Protein AF-A0A0T5P8T2-F1 (afdb_monomer)

Sequence (109 aa):
MRKWAATMALALVPAVAGAETLQSDSLQADLQRRPVSMTSKDGDTIQGQQVYVTLRRRDGQPIGADDLPEYVGFAEKAACQGRKVLVSLMVSVSAGAGKYEVLCAAGGN

Nearest PDB structures (foldseek):
  4gn2-assembly1_A  TM=6.688E-01  e=1.145E+00  Pseudomonas aeruginosa
  5ien-assembly2_B  TM=4.373E-01  e=1.027E+00  synthetic construct
  5ien-assembly1_A  TM=4.201E-01  e=1.210E+00  synthetic construct
  6hoo-assembly1_B  TM=5.143E-01  e=1.774E+00  Klebsiella pneumoniae

Secondary structure (DSSP, 8-state):
-------------------EEEE-SSEEEEEEEEEEEEE-TTS-EEEEEEEEEEEEETT-PPPPGGGHHHHHHHHHHHHHTTSPEEEEEEEEEETTEEEEEEEEESS--

Foldseek 3Di:
DDDDDDPPPPPPDPPPQDQDWDDDPWKIKGKRKDWDWDADPVGDIFTKIKIKIKMATPVRAADDPVCQVVCQVVRQCVHAVPFDWPDKDFDHGDPSITIIITIGGPDDD

Radius of gyration: 19.9 Å; Cα contacts (8 Å, |Δi|>4): 203; chains: 1; bounding box: 39×59×52 Å

Mean predicted aligned error: 9.34 Å

Solvent-accessible surface area (backbone atoms only — not comparable to full-atom values): 6503 Å² total; per-residue (Å²): 140,83,87,80,81,81,79,81,76,79,80,82,72,79,81,70,81,67,70,45,76,47,75,58,95,57,38,35,34,40,34,45,80,42,82,43,79,44,70,47,98,88,68,47,81,44,61,28,32,39,22,43,34,43,33,37,43,68,84,69,54,65,40,53,72,87,49,47,77,78,46,44,66,58,51,47,46,70,62,32,70,69,30,41,74,75,46,79,42,84,70,52,58,57,94,38,21,33,32,36,42,31,33,18,49,67,72,58,113

Structure (mmCIF, N/CA/C/O backbone):
data_AF-A0A0T5P8T2-F1
#
_entry.id   AF-A0A0T5P8T2-F1
#
loop_
_atom_site.group_PDB
_atom_site.id
_atom_site.type_symbol
_atom_site.label_atom_id
_atom_site.label_alt_id
_atom_site.label_comp_id
_atom_site.label_asym_id
_atom_site.label_entity_id
_atom_site.label_seq_id
_atom_site.pdbx_PDB_ins_code
_atom_site.Cartn_x
_atom_site.Cartn_y
_atom_site.Cartn_z
_atom_site.occupancy
_atom_site.B_iso_or_equiv
_atom_site.auth_seq_id
_atom_site.auth_comp_id
_atom_site.auth_asym_id
_atom_site.auth_atom_id
_atom_site.pdbx_PDB_model_num
ATOM 1 N N . MET A 1 1 ? -15.527 51.049 -36.446 1.00 40.06 1 MET A N 1
ATOM 2 C CA . MET A 1 1 ? -15.276 49.590 -36.406 1.00 40.06 1 MET A CA 1
ATOM 3 C C . MET A 1 1 ? -14.384 49.306 -35.206 1.00 40.06 1 MET A C 1
ATOM 5 O O . MET A 1 1 ? -13.251 49.761 -35.203 1.00 40.06 1 MET A O 1
ATOM 9 N N . ARG A 1 2 ? -14.895 48.674 -34.144 1.00 41.28 2 ARG A N 1
ATOM 10 C CA . ARG A 1 2 ? -14.155 48.487 -32.883 1.00 41.28 2 ARG A CA 1
ATOM 11 C C . ARG A 1 2 ? -14.209 47.001 -32.530 1.00 41.28 2 ARG A C 1
ATOM 13 O O . ARG A 1 2 ? -15.255 46.500 -32.132 1.00 41.28 2 ARG A O 1
ATOM 20 N N . LYS A 1 3 ? -13.118 46.287 -32.820 1.00 46.31 3 LYS A N 1
ATOM 21 C CA . LYS A 1 3 ? -12.983 44.844 -32.593 1.00 46.31 3 LYS A CA 1
ATOM 22 C C . LYS A 1 3 ? -12.700 44.622 -31.107 1.00 46.31 3 LYS A C 1
ATOM 24 O O . LYS A 1 3 ? -11.663 45.057 -30.619 1.00 46.31 3 LYS A O 1
ATOM 29 N N . TRP A 1 4 ? -13.625 43.981 -30.402 1.00 48.34 4 TRP A N 1
ATOM 30 C CA . TRP A 1 4 ? -13.393 43.493 -29.047 1.00 48.34 4 TRP A CA 1
ATOM 31 C C . TRP A 1 4 ? -12.713 42.131 -29.161 1.00 48.34 4 TRP A C 1
ATOM 33 O O . TRP A 1 4 ? -13.326 41.161 -29.599 1.00 48.34 4 TRP A O 1
ATOM 43 N N . ALA A 1 5 ? -11.422 42.084 -28.839 1.00 51.62 5 ALA A N 1
ATOM 44 C CA . ALA A 1 5 ? -10.701 40.835 -28.664 1.00 51.62 5 ALA A CA 1
ATOM 45 C C . ALA A 1 5 ? -11.149 40.220 -27.331 1.00 51.62 5 ALA A C 1
ATOM 47 O O . ALA A 1 5 ? -10.850 40.748 -26.262 1.00 51.62 5 ALA A O 1
ATOM 48 N N . ALA A 1 6 ? -11.916 39.135 -27.407 1.00 51.06 6 ALA A N 1
ATOM 49 C CA . ALA A 1 6 ? -12.248 38.311 -26.257 1.00 51.06 6 ALA A CA 1
ATOM 50 C C . ALA A 1 6 ? -11.023 37.454 -25.909 1.00 51.06 6 ALA A C 1
ATOM 52 O O . ALA A 1 6 ? -10.739 36.455 -26.566 1.00 51.06 6 ALA A O 1
ATOM 53 N N . THR A 1 7 ? -10.271 37.866 -24.892 1.00 57.84 7 THR A N 1
ATOM 54 C CA . THR A 1 7 ? -9.200 37.056 -24.310 1.00 57.84 7 THR A CA 1
ATOM 55 C C . THR A 1 7 ? -9.840 35.917 -23.516 1.00 57.84 7 THR A C 1
ATOM 57 O O . THR A 1 7 ? -10.305 36.121 -22.396 1.00 57.84 7 THR A O 1
ATOM 60 N N . MET A 1 8 ? -9.897 34.715 -24.096 1.00 54.56 8 MET A N 1
ATOM 61 C CA . MET A 1 8 ? -10.204 33.494 -23.348 1.00 54.56 8 MET A CA 1
ATOM 62 C C . MET A 1 8 ? -9.059 33.228 -22.367 1.00 54.56 8 MET A C 1
ATOM 64 O O . MET A 1 8 ? -7.995 32.743 -22.747 1.00 54.56 8 MET A O 1
ATOM 68 N N . ALA A 1 9 ? -9.274 33.567 -21.099 1.00 51.50 9 ALA A N 1
ATOM 69 C CA . ALA A 1 9 ? -8.430 33.106 -20.011 1.00 51.50 9 ALA A CA 1
ATOM 70 C C . ALA A 1 9 ? -8.671 31.599 -19.828 1.00 51.50 9 ALA A C 1
ATOM 72 O O . ALA A 1 9 ? -9.696 31.190 -19.282 1.00 51.50 9 ALA A O 1
ATOM 73 N N . LEU A 1 10 ? -7.741 30.767 -20.307 1.00 50.75 10 LEU A N 1
ATOM 74 C CA . LEU A 1 10 ? -7.665 29.376 -19.874 1.00 50.75 10 LEU A CA 1
ATOM 75 C C . LEU A 1 10 ? -7.328 29.377 -18.380 1.00 50.75 10 LEU A C 1
ATOM 77 O O . LEU A 1 10 ? -6.189 29.628 -17.987 1.00 50.75 10 LEU A O 1
ATOM 81 N N . ALA A 1 11 ? -8.327 29.101 -17.547 1.00 50.97 11 ALA A N 1
ATOM 82 C CA . ALA A 1 11 ? -8.103 28.734 -16.162 1.00 50.97 11 ALA A CA 1
ATOM 83 C C . ALA A 1 11 ? -7.344 27.398 -16.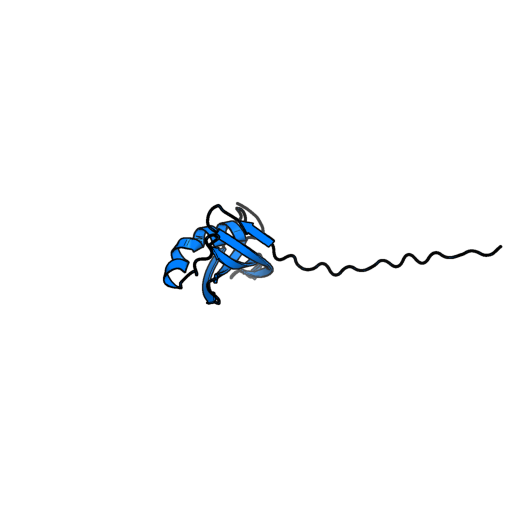146 1.00 50.97 11 ALA A C 1
ATOM 85 O O . ALA A 1 11 ? -7.920 26.334 -16.363 1.00 50.97 11 ALA A O 1
ATOM 86 N N . LEU A 1 12 ? -6.030 27.464 -15.935 1.00 50.34 12 LEU A N 1
ATOM 87 C CA . LEU A 1 12 ? -5.197 26.318 -15.587 1.00 50.34 12 LEU A CA 1
ATOM 88 C C . LEU A 1 12 ? -5.642 25.825 -14.207 1.00 50.34 12 LEU A C 1
ATOM 90 O O . LEU A 1 12 ? -5.172 26.314 -13.182 1.00 50.34 12 LEU A O 1
ATOM 94 N N . VAL A 1 13 ? -6.591 24.890 -14.178 1.00 53.47 13 VAL A N 1
ATOM 95 C CA . VAL A 1 13 ? -6.932 24.158 -12.957 1.00 53.47 13 VAL A CA 1
ATOM 96 C C . VAL A 1 13 ? -5.761 23.212 -12.674 1.00 53.47 13 VAL A C 1
ATOM 98 O O . VAL A 1 13 ? -5.468 22.364 -13.522 1.00 53.47 13 VAL A O 1
ATOM 101 N N . PRO A 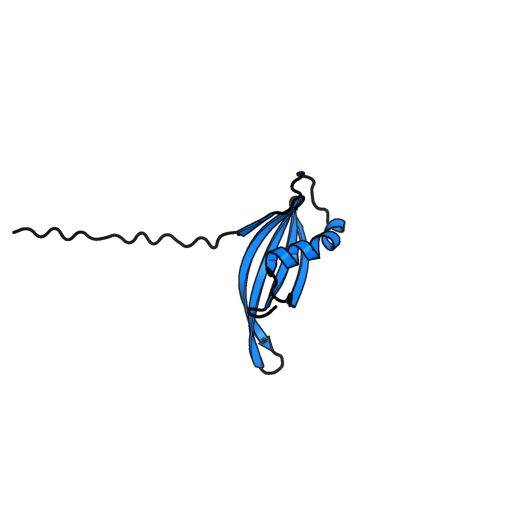1 14 ? -5.055 23.335 -11.537 1.00 43.50 14 PRO A N 1
ATOM 102 C CA . PRO A 1 14 ? -4.034 22.366 -11.181 1.00 43.50 14 PRO A CA 1
ATOM 103 C C . PRO A 1 14 ? -4.711 21.005 -11.012 1.00 43.50 14 PRO A C 1
ATOM 105 O O . PRO A 1 14 ? -5.637 20.856 -10.214 1.00 43.50 14 PRO A O 1
ATOM 108 N N . ALA A 1 15 ? -4.263 20.022 -11.793 1.00 47.38 15 ALA A N 1
ATOM 109 C CA . ALA A 1 15 ? -4.653 18.634 -11.630 1.00 47.38 15 ALA A CA 1
ATOM 110 C C . ALA A 1 15 ? -4.184 18.180 -10.245 1.00 47.38 15 ALA A C 1
ATOM 112 O O . ALA A 1 15 ? -3.016 17.852 -10.038 1.00 47.38 15 ALA A O 1
ATOM 113 N N . VAL A 1 16 ? -5.088 18.227 -9.271 1.00 48.94 16 VAL A N 1
ATOM 114 C CA . VAL A 1 16 ? -4.879 17.589 -7.978 1.00 48.94 16 VAL A CA 1
ATOM 115 C C . VAL A 1 16 ? -4.673 16.113 -8.301 1.00 48.94 16 VAL A C 1
ATOM 117 O O . VAL A 1 16 ? -5.575 15.482 -8.849 1.00 48.94 16 VAL A O 1
ATOM 120 N N . ALA A 1 17 ? -3.475 15.582 -8.051 1.00 53.62 17 ALA A N 1
ATOM 121 C CA . ALA A 1 17 ? -3.241 14.146 -8.095 1.00 53.62 17 ALA A CA 1
ATOM 122 C C . ALA A 1 17 ? -4.249 13.513 -7.127 1.00 53.62 17 ALA A C 1
ATOM 124 O O . ALA A 1 17 ? -4.121 13.661 -5.911 1.00 53.62 17 ALA A O 1
ATOM 125 N N . GLY A 1 18 ? -5.324 12.949 -7.677 1.00 53.91 18 GLY A N 1
ATOM 126 C CA . GLY A 1 18 ? -6.471 12.512 -6.900 1.00 53.91 18 GLY A CA 1
ATOM 127 C C . GLY A 1 18 ? -6.039 11.397 -5.966 1.00 53.91 18 GLY A C 1
ATOM 128 O O . GLY A 1 18 ? -5.554 10.366 -6.425 1.00 53.91 18 GLY A O 1
ATOM 129 N N . ALA A 1 19 ? -6.197 11.608 -4.662 1.00 66.31 19 ALA A N 1
ATOM 130 C CA . ALA A 1 19 ? -6.238 10.492 -3.737 1.00 66.31 19 ALA A CA 1
ATOM 131 C C . ALA A 1 19 ? -7.419 9.613 -4.170 1.00 66.31 19 ALA A C 1
ATOM 133 O O . ALA A 1 19 ? -8.567 10.057 -4.148 1.00 66.31 19 ALA A O 1
ATOM 134 N N . GLU A 1 20 ? -7.133 8.411 -4.659 1.00 84.56 20 GLU A N 1
ATOM 135 C CA . GLU A 1 20 ? -8.171 7.470 -5.072 1.00 84.56 20 GLU A CA 1
ATOM 136 C C . GLU A 1 20 ? -8.637 6.709 -3.836 1.00 84.56 20 GLU A C 1
ATOM 138 O O . GLU A 1 20 ? -7.815 6.138 -3.122 1.00 84.56 20 GLU A O 1
ATOM 143 N N . THR A 1 21 ? -9.942 6.668 -3.584 1.00 87.06 21 THR A N 1
ATOM 144 C CA . THR A 1 21 ? -10.500 5.857 -2.500 1.00 87.06 21 THR A CA 1
ATOM 145 C C . THR A 1 21 ? -11.121 4.589 -3.076 1.00 87.06 21 THR A C 1
ATOM 147 O O . THR A 1 21 ? -11.965 4.651 -3.968 1.00 87.06 21 THR A O 1
ATOM 150 N N . LEU A 1 22 ? -10.727 3.433 -2.544 1.00 89.19 22 LEU A N 1
ATOM 151 C CA . LEU A 1 22 ? -11.292 2.124 -2.860 1.00 89.19 22 LEU A CA 1
ATOM 152 C C . LEU A 1 22 ? -11.932 1.524 -1.609 1.00 89.19 22 LEU A C 1
ATOM 154 O O . LEU A 1 22 ? -11.388 1.631 -0.513 1.00 89.19 22 LEU A O 1
ATOM 158 N N . GLN A 1 23 ? -13.090 0.889 -1.761 1.00 91.69 23 GLN A N 1
ATOM 159 C CA . GLN A 1 23 ? -13.856 0.347 -0.640 1.00 91.69 23 GLN A CA 1
ATOM 160 C C . GLN A 1 23 ? -14.213 -1.122 -0.873 1.00 91.69 23 GLN A C 1
ATOM 162 O O . GLN A 1 23 ? -14.466 -1.542 -2.002 1.00 91.69 23 GLN A O 1
ATOM 167 N N . SER A 1 24 ? -14.239 -1.889 0.214 1.00 90.56 24 SER A N 1
ATOM 168 C CA . SER A 1 24 ? -14.911 -3.183 0.326 1.00 90.56 24 SER A CA 1
ATOM 169 C C . SER A 1 24 ? -16.017 -3.099 1.381 1.00 90.56 24 SER A C 1
ATOM 171 O O . SER A 1 24 ? -16.307 -2.028 1.924 1.00 90.56 24 SER A O 1
ATOM 173 N N . ASP A 1 25 ? -16.626 -4.236 1.706 1.00 92.06 25 ASP A N 1
ATOM 174 C CA . ASP A 1 25 ? -17.655 -4.306 2.740 1.00 92.06 25 ASP A CA 1
ATOM 175 C C . ASP A 1 25 ? -17.131 -3.826 4.103 1.00 92.06 25 ASP A C 1
ATOM 177 O O . ASP A 1 25 ? -17.811 -3.055 4.780 1.00 92.06 25 ASP A O 1
ATOM 181 N N . SER A 1 26 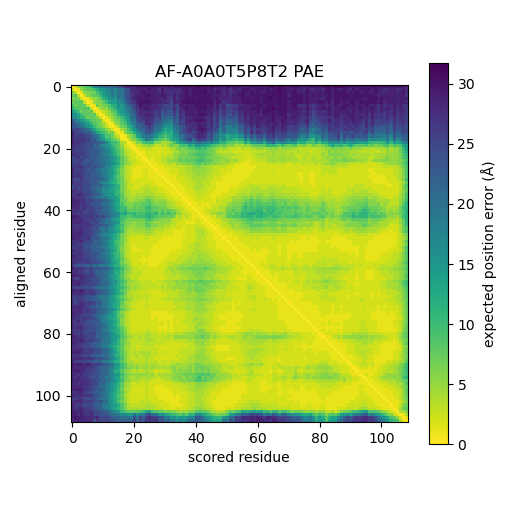? -15.896 -4.187 4.465 1.00 93.06 26 SER A N 1
ATOM 182 C CA . SER A 1 26 ? -15.305 -3.909 5.782 1.00 93.06 26 SER A CA 1
ATOM 183 C C . SER A 1 26 ? -14.154 -2.899 5.777 1.00 93.06 26 SER A C 1
ATOM 185 O O . SER A 1 26 ? -13.821 -2.367 6.837 1.00 93.06 26 SER A O 1
ATOM 187 N N . LEU A 1 27 ? -13.555 -2.591 4.623 1.00 96.12 27 LEU A N 1
ATOM 188 C CA . LEU A 1 27 ? -12.343 -1.772 4.533 1.00 96.12 27 LEU A CA 1
ATOM 189 C C . LEU A 1 27 ? -12.493 -0.601 3.558 1.00 96.12 27 LEU A C 1
ATOM 191 O O . LEU A 1 27 ? -13.220 -0.666 2.569 1.00 96.12 27 LEU A O 1
ATOM 195 N N . GLN A 1 28 ? -11.756 0.471 3.826 1.00 96.06 28 GLN A N 1
ATOM 196 C CA . GLN A 1 28 ? -11.535 1.590 2.919 1.00 96.06 28 GLN A CA 1
ATOM 197 C C . GLN A 1 28 ? -10.031 1.833 2.780 1.00 96.06 28 GLN A C 1
ATOM 199 O O . GLN A 1 28 ? -9.335 1.966 3.784 1.00 96.06 28 GLN A O 1
ATOM 204 N N . ALA A 1 29 ? -9.546 1.941 1.548 1.00 96.38 29 ALA A N 1
ATOM 205 C CA . ALA A 1 29 ? -8.177 2.302 1.215 1.00 96.38 29 ALA A CA 1
ATOM 206 C C . ALA A 1 29 ? -8.145 3.648 0.489 1.00 96.38 29 ALA A C 1
ATOM 208 O O . ALA A 1 29 ? -8.761 3.788 -0.562 1.00 96.38 29 ALA A O 1
ATOM 209 N N . ASP A 1 30 ? -7.383 4.604 1.012 1.00 96.00 30 ASP A N 1
ATOM 210 C CA . ASP A 1 30 ? -6.999 5.810 0.280 1.00 96.00 30 ASP A CA 1
ATOM 211 C C . ASP A 1 30 ? -5.619 5.583 -0.352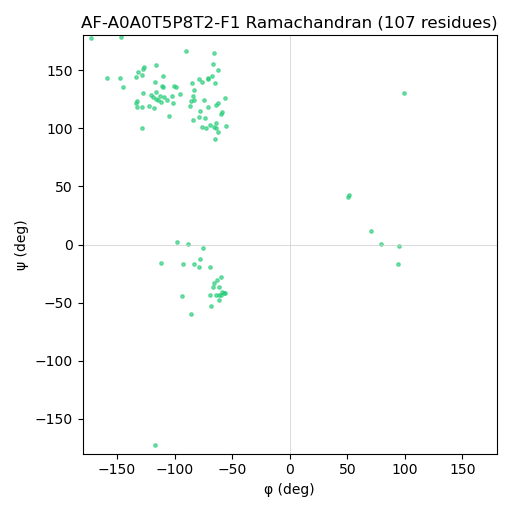 1.00 96.00 30 ASP A C 1
ATOM 213 O O . ASP A 1 30 ? -4.681 5.148 0.325 1.00 96.00 30 ASP A O 1
ATOM 217 N N . LEU A 1 31 ? -5.496 5.863 -1.647 1.00 95.56 31 LEU A N 1
ATOM 218 C CA . LEU A 1 31 ? -4.343 5.524 -2.473 1.00 95.56 31 LEU A CA 1
ATOM 219 C C . LEU A 1 31 ? -3.655 6.789 -2.979 1.00 95.56 31 LEU A C 1
ATOM 221 O O . LEU A 1 31 ? -4.290 7.672 -3.556 1.00 95.56 31 LEU A O 1
ATOM 225 N N . GLN A 1 32 ? -2.335 6.843 -2.830 1.00 94.88 32 GLN A N 1
ATOM 226 C CA . GLN A 1 32 ? -1.492 7.853 -3.465 1.00 94.88 32 GLN A CA 1
ATOM 227 C C . GLN A 1 32 ? -0.514 7.165 -4.406 1.00 94.88 32 GLN A C 1
ATOM 229 O O . GLN A 1 32 ? 0.318 6.365 -3.979 1.00 94.88 32 GLN A O 1
ATOM 234 N N . ARG A 1 33 ? -0.623 7.467 -5.699 1.00 93.06 33 ARG A N 1
ATOM 235 C CA . ARG A 1 33 ? 0.154 6.813 -6.753 1.00 93.06 33 ARG A CA 1
ATOM 236 C C . ARG A 1 33 ? 1.327 7.681 -7.178 1.00 93.06 33 ARG A C 1
ATOM 238 O O . ARG A 1 33 ? 1.170 8.875 -7.418 1.00 93.06 33 ARG A O 1
ATOM 245 N N . ARG A 1 34 ? 2.486 7.056 -7.353 1.00 92.56 34 ARG A N 1
ATOM 246 C CA . ARG A 1 34 ? 3.699 7.685 -7.866 1.00 92.56 34 ARG A CA 1
ATOM 247 C C . ARG A 1 34 ? 4.327 6.796 -8.944 1.00 92.56 34 ARG A C 1
ATOM 249 O O . ARG A 1 34 ? 4.636 5.637 -8.661 1.00 92.56 34 ARG A O 1
ATOM 256 N N . PRO A 1 35 ? 4.520 7.292 -10.179 1.00 92.19 35 PRO A N 1
ATOM 257 C CA . PRO A 1 35 ? 5.287 6.554 -11.174 1.00 92.19 35 PRO A CA 1
ATOM 258 C C . PRO A 1 35 ? 6.741 6.444 -10.710 1.00 92.19 35 PRO A C 1
ATOM 260 O O . PRO A 1 35 ? 7.302 7.401 -10.171 1.00 92.19 35 PRO A O 1
ATOM 263 N N . VAL A 1 36 ? 7.346 5.278 -10.913 1.00 92.69 36 VAL A N 1
ATOM 264 C CA . VAL A 1 36 ? 8.749 5.035 -10.575 1.00 92.69 36 VAL A CA 1
ATOM 265 C C . VAL A 1 36 ? 9.455 4.345 -11.730 1.00 92.69 36 VAL A C 1
ATOM 267 O O . VAL A 1 36 ? 8.881 3.501 -12.415 1.00 92.69 36 VAL A O 1
ATOM 270 N N . SER A 1 37 ? 10.719 4.705 -11.922 1.00 91.50 37 SER A N 1
ATOM 271 C CA . SER A 1 37 ? 11.617 4.061 -12.870 1.00 91.50 37 SER A CA 1
ATOM 272 C C . SER A 1 37 ? 12.698 3.350 -12.072 1.00 91.50 37 SER A C 1
ATOM 274 O O . SER A 1 37 ? 13.316 3.949 -11.193 1.00 91.50 37 SER A O 1
ATOM 276 N N . MET A 1 38 ? 12.900 2.072 -12.353 1.00 88.75 38 MET A N 1
ATOM 277 C CA . MET A 1 38 ? 13.886 1.217 -11.698 1.00 88.75 38 MET A CA 1
ATOM 278 C C . MET A 1 38 ? 14.912 0.765 -12.729 1.00 88.75 38 MET A C 1
ATOM 280 O O . MET A 1 38 ? 14.600 0.685 -13.915 1.00 88.75 38 MET A O 1
ATOM 284 N N . THR A 1 39 ? 16.117 0.438 -12.282 1.00 88.94 39 THR A N 1
ATOM 285 C CA . THR A 1 39 ? 17.149 -0.148 -13.142 1.00 88.94 39 THR A CA 1
ATOM 286 C C . THR A 1 39 ? 17.338 -1.604 -12.744 1.00 88.94 39 THR A C 1
ATOM 288 O O . THR A 1 39 ? 17.527 -1.903 -11.563 1.00 88.94 39 THR A O 1
ATOM 291 N N . SER A 1 40 ? 17.239 -2.516 -13.711 1.00 84.94 40 SER A N 1
ATOM 292 C CA . SER A 1 40 ? 17.554 -3.927 -13.504 1.00 84.94 40 SER A CA 1
ATOM 293 C C . SER A 1 40 ? 19.047 -4.090 -13.213 1.00 84.94 40 SER A C 1
ATOM 295 O O . SER A 1 40 ? 19.859 -3.202 -13.481 1.00 84.94 40 SER A O 1
ATOM 297 N N . LYS A 1 41 ? 19.437 -5.256 -12.698 1.00 89.31 41 LYS A N 1
ATOM 298 C CA . LYS A 1 41 ? 20.857 -5.581 -12.516 1.00 89.31 41 LYS A CA 1
ATOM 299 C C . LYS A 1 41 ? 21.636 -5.553 -13.842 1.00 89.31 41 LYS A C 1
ATOM 301 O O . LYS A 1 41 ? 22.826 -5.257 -13.832 1.00 89.31 41 LYS A O 1
ATOM 306 N N . ASP A 1 42 ? 20.951 -5.817 -14.952 1.00 92.06 42 ASP A N 1
ATOM 307 C CA . ASP A 1 42 ? 21.521 -5.876 -16.299 1.00 92.06 42 ASP A CA 1
ATOM 308 C C . ASP A 1 42 ? 21.522 -4.504 -17.005 1.00 92.06 42 ASP A C 1
ATOM 310 O O . ASP A 1 42 ? 22.001 -4.383 -18.129 1.00 92.06 42 ASP A O 1
ATOM 314 N N . GLY A 1 43 ? 21.040 -3.448 -16.334 1.00 91.31 43 GLY A N 1
ATOM 315 C CA . GLY A 1 43 ? 21.040 -2.069 -16.836 1.00 91.31 43 GLY A CA 1
ATOM 316 C C . GLY A 1 43 ? 19.746 -1.634 -17.529 1.00 91.31 43 GLY A C 1
ATOM 317 O O . GLY A 1 43 ? 19.628 -0.471 -17.920 1.00 91.31 43 GLY A O 1
ATOM 318 N N . ASP A 1 44 ? 18.754 -2.517 -17.639 1.00 89.50 44 ASP A N 1
ATOM 319 C CA . ASP A 1 44 ? 17.473 -2.192 -18.265 1.00 89.50 44 ASP A CA 1
ATOM 320 C C . ASP A 1 44 ? 16.650 -1.241 -17.404 1.00 89.50 44 ASP A C 1
ATOM 322 O O . ASP A 1 44 ? 16.596 -1.356 -16.178 1.00 89.50 44 ASP A O 1
ATOM 326 N N . THR A 1 45 ? 15.931 -0.329 -18.052 1.00 89.19 45 THR A N 1
ATOM 327 C CA . THR A 1 45 ? 14.973 0.535 -17.362 1.00 89.19 45 THR A CA 1
ATOM 328 C C . THR A 1 45 ? 13.615 -0.158 -17.255 1.00 89.19 45 THR A C 1
ATOM 330 O O . THR A 1 45 ? 12.970 -0.441 -18.262 1.00 89.19 45 TH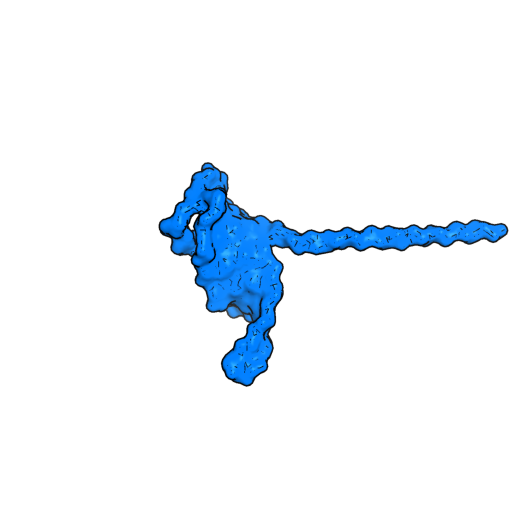R A O 1
ATOM 333 N N . ILE A 1 46 ? 13.150 -0.379 -16.028 1.00 87.50 46 ILE A N 1
ATOM 334 C CA . ILE A 1 46 ? 11.860 -0.992 -15.706 1.00 87.50 46 ILE A CA 1
ATOM 335 C C . ILE A 1 46 ? 10.917 0.090 -15.186 1.00 87.50 46 ILE A C 1
ATOM 337 O O . ILE A 1 46 ? 11.205 0.762 -14.196 1.00 87.50 46 ILE A O 1
ATOM 341 N N . GLN A 1 47 ? 9.759 0.228 -15.823 1.00 91.44 47 GLN A N 1
ATOM 342 C CA . GLN A 1 47 ? 8.707 1.119 -15.344 1.00 91.44 47 GLN A CA 1
ATOM 343 C C . GLN A 1 47 ? 7.835 0.416 -14.299 1.00 91.44 47 GLN A C 1
ATOM 345 O O . GLN A 1 47 ? 7.460 -0.751 -14.448 1.00 91.44 47 GLN A O 1
ATOM 350 N N . GLY A 1 48 ? 7.475 1.147 -13.249 1.00 93.38 48 GLY A N 1
ATOM 351 C CA . GLY A 1 48 ? 6.582 0.686 -12.195 1.00 93.38 48 GLY A CA 1
ATOM 352 C C . GLY A 1 48 ? 5.725 1.810 -11.626 1.00 93.38 48 GLY A C 1
ATOM 353 O O . GLY A 1 48 ? 5.821 2.977 -12.011 1.00 93.38 48 GLY A O 1
ATOM 354 N N . GLN A 1 49 ? 4.869 1.448 -10.679 1.00 94.69 49 GLN A N 1
ATOM 355 C CA . GLN A 1 49 ? 4.074 2.396 -9.914 1.00 94.69 49 GLN A CA 1
ATOM 356 C C . GLN A 1 49 ? 4.162 2.048 -8.434 1.00 94.69 49 GLN A C 1
ATOM 358 O O . GLN A 1 49 ? 3.734 0.974 -8.023 1.00 94.69 49 GLN A O 1
ATOM 363 N N . GLN A 1 50 ? 4.691 2.974 -7.647 1.00 95.50 50 GLN A N 1
ATOM 364 C CA . GLN A 1 50 ? 4.656 2.927 -6.193 1.00 95.50 50 GLN A CA 1
ATOM 365 C C . GLN A 1 50 ? 3.310 3.489 -5.730 1.00 95.50 50 GLN A C 1
ATOM 367 O O . GLN A 1 50 ? 2.861 4.530 -6.219 1.00 95.50 50 GLN A O 1
ATOM 372 N N . VAL A 1 51 ? 2.643 2.796 -4.817 1.00 96.06 51 VAL A N 1
ATOM 373 C CA . VAL A 1 51 ? 1.341 3.183 -4.281 1.00 96.06 51 VAL A CA 1
ATOM 374 C C . VAL A 1 51 ? 1.410 3.169 -2.764 1.00 96.06 51 VAL A C 1
ATOM 376 O O . VAL A 1 51 ? 1.630 2.125 -2.153 1.00 96.06 51 VAL A O 1
ATOM 379 N N . TYR A 1 52 ? 1.189 4.329 -2.158 1.00 96.69 52 TYR A N 1
ATOM 380 C CA . TYR A 1 52 ? 0.997 4.441 -0.719 1.00 96.69 52 TYR A CA 1
ATOM 381 C C . TYR A 1 52 ? -0.471 4.194 -0.402 1.00 96.69 52 TYR A C 1
ATOM 383 O O . TYR A 1 52 ? -1.349 4.875 -0.936 1.00 96.69 52 TYR A O 1
ATOM 391 N N . VAL A 1 53 ? -0.733 3.222 0.465 1.00 97.19 53 VAL A N 1
ATOM 392 C CA . VAL A 1 53 ? -2.077 2.793 0.847 1.00 97.19 53 VAL A CA 1
ATOM 393 C C . VAL A 1 53 ? -2.318 3.166 2.301 1.00 97.19 53 VAL A C 1
ATOM 395 O O . VAL A 1 53 ? -1.585 2.743 3.195 1.00 97.19 53 VAL A O 1
ATOM 398 N N . THR A 1 54 ? -3.365 3.947 2.547 1.00 97.44 54 THR A N 1
ATOM 399 C CA . THR A 1 54 ? -3.896 4.195 3.888 1.00 97.44 54 THR A CA 1
ATOM 400 C C . THR A 1 54 ? -5.180 3.413 4.065 1.00 97.44 54 THR A C 1
ATOM 402 O O . THR A 1 54 ? -6.194 3.751 3.464 1.00 97.44 54 THR A O 1
ATOM 405 N N . LEU A 1 55 ? -5.138 2.392 4.908 1.00 97.06 55 LEU A N 1
ATOM 406 C CA . LEU A 1 55 ? -6.254 1.505 5.170 1.00 97.06 55 LEU A CA 1
ATOM 407 C C . LEU A 1 55 ? -6.986 1.902 6.453 1.00 97.06 55 LEU A C 1
ATOM 409 O O . LEU A 1 55 ? -6.357 2.143 7.482 1.00 97.06 55 LEU A O 1
ATOM 413 N N . ARG A 1 56 ? -8.316 1.923 6.408 1.00 97.00 56 ARG A N 1
ATOM 414 C CA . ARG A 1 56 ? -9.197 2.085 7.569 1.00 97.00 56 ARG A CA 1
ATOM 415 C C . ARG A 1 56 ? -10.289 1.027 7.541 1.00 97.00 56 ARG A C 1
ATOM 417 O O . ARG A 1 56 ? -10.750 0.642 6.466 1.00 97.00 56 ARG A O 1
ATOM 424 N N . ARG A 1 57 ? -10.744 0.599 8.717 1.00 96.62 57 ARG A N 1
ATOM 425 C CA . ARG A 1 57 ? -11.956 -0.214 8.829 1.00 96.62 57 ARG A CA 1
ATOM 426 C C . ARG A 1 57 ? -13.186 0.678 8.709 1.00 96.62 57 ARG A C 1
ATOM 428 O O . ARG A 1 57 ? -13.200 1.809 9.196 1.00 96.62 57 ARG A O 1
ATOM 435 N N . ARG A 1 58 ? -14.226 0.175 8.050 1.00 96.00 58 ARG A N 1
ATOM 436 C CA . ARG A 1 58 ? -15.484 0.911 7.837 1.00 96.00 58 ARG A CA 1
ATOM 437 C C . ARG A 1 58 ? -16.399 0.907 9.056 1.00 96.00 58 ARG A C 1
ATOM 439 O O . ARG A 1 58 ? -17.255 1.776 9.164 1.00 96.00 58 ARG A O 1
ATOM 446 N N . ASP A 1 59 ? -16.191 -0.029 9.976 1.00 95.44 59 ASP A N 1
ATOM 447 C CA . ASP A 1 59 ? -16.860 -0.063 11.280 1.00 95.44 59 ASP A CA 1
ATOM 448 C C . ASP A 1 59 ? -16.303 0.977 12.273 1.00 95.44 59 ASP A C 1
ATOM 450 O O . ASP A 1 59 ? -16.814 1.105 13.383 1.00 95.44 59 ASP A O 1
ATOM 454 N N . GLY A 1 60 ? -15.266 1.728 11.880 1.00 94.25 60 GLY A N 1
ATOM 455 C CA . GLY A 1 60 ? -14.636 2.761 12.698 1.00 94.25 60 GLY A CA 1
ATOM 456 C C . GLY A 1 60 ? -13.670 2.231 13.758 1.00 94.25 60 GLY A C 1
ATOM 457 O O . GLY A 1 60 ? -13.085 3.038 14.480 1.00 94.25 60 GLY A O 1
ATOM 458 N N . GLN A 1 61 ? -13.468 0.913 13.854 1.00 96.25 61 GLN A N 1
ATOM 459 C CA . GLN A 1 61 ? -12.481 0.351 14.771 1.00 96.25 61 GLN A CA 1
ATOM 460 C C . GLN A 1 61 ? -11.056 0.652 14.283 1.00 96.25 61 GLN A C 1
ATOM 462 O O . GLN A 1 61 ? -10.795 0.631 13.074 1.00 96.25 61 GLN A O 1
ATOM 467 N N . PRO A 1 62 ? -10.115 0.935 15.200 1.00 96.31 62 PRO A N 1
ATOM 468 C CA . PRO A 1 62 ? -8.732 1.165 14.821 1.00 96.31 62 PRO A CA 1
ATOM 469 C C . PRO A 1 62 ? -8.097 -0.127 14.295 1.00 96.31 62 PRO A C 1
ATOM 471 O O . PRO A 1 62 ? -8.374 -1.217 14.789 1.00 96.31 62 PRO A O 1
ATOM 474 N N . ILE A 1 63 ? -7.216 0.018 13.309 1.00 95.50 63 ILE A N 1
ATOM 475 C CA . ILE A 1 63 ? -6.280 -1.029 12.891 1.00 95.50 63 ILE A CA 1
ATOM 476 C C . ILE A 1 63 ? -5.069 -0.967 13.822 1.00 95.50 63 ILE A C 1
ATOM 478 O O . ILE A 1 63 ? -4.454 0.093 13.952 1.00 95.50 63 ILE A O 1
ATOM 482 N N . GLY A 1 64 ? -4.746 -2.079 14.474 1.00 95.25 64 GLY A N 1
ATOM 483 C CA . GLY A 1 64 ? -3.535 -2.291 15.260 1.00 95.25 64 GLY A CA 1
ATOM 484 C C . GLY A 1 64 ? -2.386 -2.852 14.420 1.00 95.25 64 GLY A C 1
ATOM 485 O O . GLY A 1 64 ? -2.568 -3.282 13.282 1.00 95.25 64 GLY A O 1
ATOM 486 N N . ALA A 1 65 ? -1.168 -2.819 14.969 1.00 93.06 65 ALA A N 1
ATOM 487 C CA . ALA A 1 65 ? 0.021 -3.311 14.264 1.00 93.06 65 ALA A CA 1
ATOM 488 C C . ALA A 1 65 ? -0.083 -4.809 13.935 1.00 93.06 65 ALA A C 1
ATOM 490 O O . ALA A 1 65 ? 0.311 -5.226 12.848 1.00 93.06 65 ALA A O 1
ATOM 491 N N . ASP A 1 66 ? -0.681 -5.579 14.844 1.00 94.44 66 ASP A N 1
ATOM 492 C CA . ASP A 1 66 ? -0.878 -7.022 14.696 1.00 94.44 66 ASP A CA 1
ATOM 493 C C . ASP A 1 66 ? -1.907 -7.375 13.609 1.00 94.44 66 ASP A C 1
ATOM 495 O O . ASP A 1 66 ? -1.874 -8.481 13.077 1.00 94.44 66 ASP A O 1
ATOM 499 N N . ASP A 1 67 ? -2.764 -6.426 13.216 1.00 93.25 67 ASP A N 1
ATOM 500 C CA . ASP A 1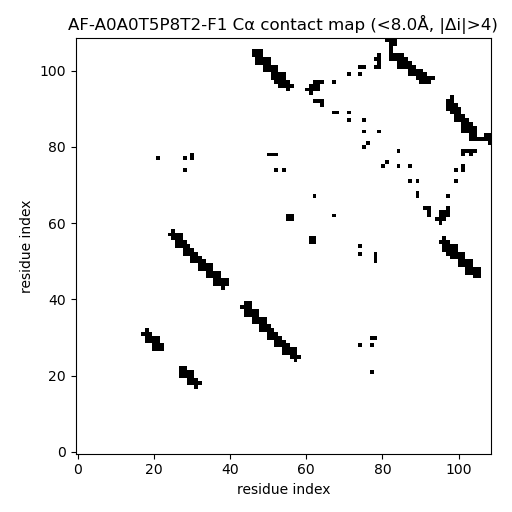 67 ? -3.745 -6.620 12.144 1.00 93.25 67 ASP A CA 1
ATOM 501 C C . ASP A 1 67 ? -3.132 -6.403 10.746 1.00 93.25 67 ASP A C 1
ATOM 503 O O . ASP A 1 67 ? -3.715 -6.786 9.730 1.00 93.25 67 ASP A O 1
ATOM 507 N N . LEU A 1 68 ? -1.961 -5.755 10.648 1.00 93.12 68 LEU A N 1
ATOM 508 C CA . LEU A 1 68 ? -1.372 -5.385 9.356 1.00 93.12 68 LEU A CA 1
ATOM 509 C C . LEU A 1 68 ? -1.159 -6.576 8.401 1.00 93.12 68 LEU A C 1
ATOM 511 O O . LEU A 1 68 ? -1.456 -6.416 7.209 1.00 93.12 68 LEU A O 1
ATOM 515 N N . PRO A 1 69 ? -0.685 -7.752 8.861 1.00 95.69 69 PRO A N 1
ATOM 516 C CA . PRO A 1 69 ? -0.529 -8.913 7.992 1.00 95.69 69 PRO A CA 1
ATOM 517 C C . PRO A 1 69 ? -1.855 -9.416 7.410 1.00 95.69 69 PRO A C 1
ATOM 519 O O . PRO A 1 69 ? -1.864 -9.918 6.289 1.00 95.69 69 PRO A O 1
ATOM 522 N N . GLU A 1 70 ? -2.976 -9.257 8.123 1.00 94.31 70 GLU A N 1
ATOM 523 C CA . GLU A 1 70 ? -4.294 -9.721 7.667 1.00 94.31 70 GLU A CA 1
ATOM 524 C C . GLU A 1 70 ? -4.771 -8.947 6.431 1.00 94.31 70 GLU A C 1
ATOM 526 O O . GLU A 1 70 ? -5.362 -9.517 5.512 1.00 9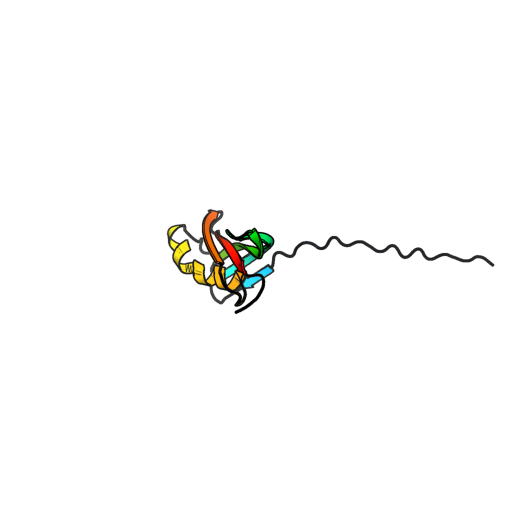4.31 70 GLU A O 1
ATOM 531 N N . TYR A 1 71 ? -4.476 -7.647 6.364 1.00 94.50 71 TYR A N 1
ATOM 532 C CA . TYR A 1 71 ? -5.007 -6.786 5.307 1.00 94.50 71 TYR A CA 1
ATOM 533 C C . TYR A 1 71 ? -4.057 -6.538 4.131 1.00 94.50 71 TYR A C 1
ATOM 535 O O . TYR A 1 71 ? -4.421 -5.817 3.195 1.00 94.50 71 TYR A O 1
ATOM 543 N N . VAL A 1 72 ? -2.866 -7.148 4.127 1.00 95.19 72 VAL A N 1
ATOM 544 C CA . VAL A 1 72 ? -1.867 -6.943 3.063 1.00 95.19 72 VAL A CA 1
ATOM 545 C C . VAL A 1 72 ? -2.425 -7.276 1.674 1.00 95.19 72 VAL A C 1
ATOM 547 O O . VAL A 1 72 ? -2.265 -6.490 0.743 1.00 95.19 72 VAL A O 1
ATOM 550 N N . GLY A 1 73 ? -3.190 -8.366 1.544 1.00 94.50 73 GLY A N 1
ATOM 551 C CA . GLY A 1 73 ? -3.775 -8.769 0.261 1.00 94.50 73 GLY A CA 1
ATOM 552 C C . GLY A 1 73 ? -4.821 -7.779 -0.264 1.00 94.50 73 GLY A C 1
ATOM 553 O O . GLY A 1 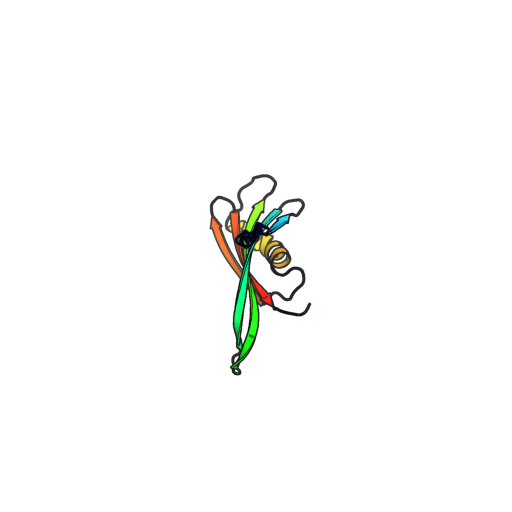73 ? -4.928 -7.555 -1.472 1.00 94.50 73 GLY A O 1
ATOM 554 N N . PHE A 1 74 ? -5.571 -7.125 0.630 1.00 94.81 74 PHE A N 1
ATOM 555 C CA . PHE A 1 74 ? -6.483 -6.055 0.227 1.00 94.81 74 PHE A CA 1
ATOM 556 C C . PHE A 1 74 ? -5.712 -4.813 -0.234 1.00 94.81 74 PHE A C 1
ATOM 558 O O . PHE A 1 74 ? -6.047 -4.247 -1.275 1.00 94.81 74 PHE A O 1
ATOM 565 N N . ALA A 1 75 ? -4.661 -4.419 0.494 1.00 96.19 75 ALA A N 1
ATOM 566 C CA . ALA A 1 75 ? -3.809 -3.293 0.118 1.00 96.19 75 ALA A CA 1
ATOM 567 C C . ALA A 1 75 ? -3.153 -3.507 -1.258 1.00 96.19 75 ALA A C 1
ATOM 569 O O . ALA A 1 75 ? -3.181 -2.609 -2.100 1.00 96.19 75 ALA A O 1
ATOM 570 N N . GLU A 1 76 ? -2.646 -4.710 -1.526 1.00 96.44 76 GLU A N 1
ATOM 571 C CA . GLU A 1 76 ? -2.075 -5.100 -2.819 1.00 96.44 76 GLU A CA 1
ATOM 572 C C . GLU A 1 76 ? -3.095 -5.035 -3.955 1.00 96.44 76 GLU A C 1
ATOM 574 O O . GLU A 1 76 ? -2.833 -4.439 -5.004 1.00 96.44 76 GLU A O 1
ATOM 579 N N . LYS A 1 77 ? -4.289 -5.600 -3.743 1.00 94.38 77 LYS A N 1
ATOM 580 C CA . LYS A 1 77 ? -5.369 -5.569 -4.734 1.00 94.38 77 LYS A CA 1
ATOM 581 C C . LYS A 1 77 ? -5.807 -4.137 -5.040 1.00 94.38 77 LYS A C 1
ATOM 583 O O . LYS A 1 77 ? -5.984 -3.795 -6.210 1.00 94.38 77 LYS A O 1
ATOM 588 N N . ALA A 1 78 ? -5.948 -3.303 -4.009 1.00 94.06 78 ALA A N 1
ATOM 589 C CA . ALA A 1 78 ? -6.302 -1.895 -4.154 1.00 94.06 78 ALA A CA 1
ATOM 590 C C . ALA A 1 78 ? -5.218 -1.112 -4.916 1.00 94.06 78 ALA A C 1
ATOM 592 O O . ALA A 1 78 ? -5.521 -0.330 -5.821 1.00 94.06 78 ALA A O 1
ATOM 593 N N . ALA A 1 79 ? -3.947 -1.362 -4.594 1.00 95.12 79 ALA A N 1
ATOM 594 C CA . ALA A 1 79 ? -2.813 -0.702 -5.219 1.00 95.12 79 ALA A CA 1
ATOM 595 C C . ALA A 1 79 ? -2.627 -1.105 -6.688 1.00 95.12 79 ALA A C 1
ATOM 597 O O . ALA A 1 79 ? -2.565 -0.239 -7.566 1.00 95.12 79 ALA A O 1
ATOM 598 N N . CYS A 1 80 ? -2.550 -2.403 -6.980 1.00 94.44 80 CYS A N 1
ATOM 599 C CA . CYS A 1 80 ? -2.122 -2.873 -8.294 1.00 94.44 80 CYS A CA 1
ATOM 600 C C . CYS A 1 80 ? -3.268 -3.127 -9.276 1.00 94.44 80 CYS A C 1
ATOM 602 O O . CYS A 1 80 ? -3.010 -3.138 -10.480 1.00 94.44 80 CYS A O 1
ATOM 604 N N . GLN A 1 81 ? -4.519 -3.236 -8.808 1.00 91.50 81 GLN A N 1
ATOM 605 C CA . GLN A 1 81 ? -5.713 -3.397 -9.656 1.00 91.50 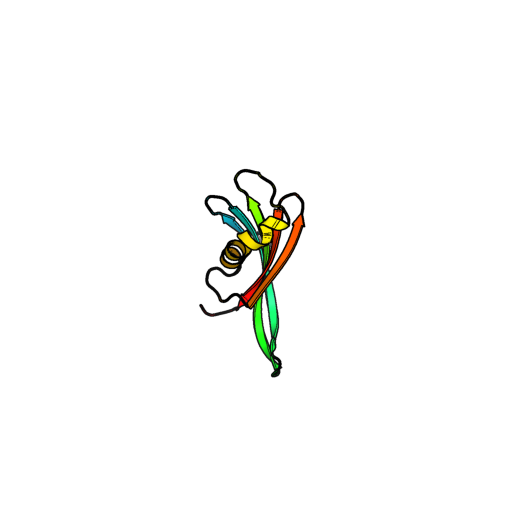81 GLN A CA 1
ATOM 606 C C . GLN A 1 81 ? -5.575 -4.542 -10.681 1.00 91.50 81 GLN A C 1
ATOM 608 O O . GLN A 1 81 ? -5.915 -4.394 -11.850 1.00 91.50 81 GLN A O 1
ATOM 613 N N . GLY A 1 82 ? -5.032 -5.683 -10.247 1.00 87.19 82 GLY A N 1
ATOM 614 C CA . GLY A 1 82 ? -4.813 -6.863 -11.094 1.00 87.19 82 GLY A CA 1
ATOM 615 C C . GLY A 1 82 ? -3.422 -6.956 -11.725 1.00 87.19 82 GLY A C 1
ATOM 616 O O . GLY A 1 82 ? -3.008 -8.050 -12.086 1.00 87.19 82 GLY A O 1
ATOM 617 N N . ARG A 1 83 ? -2.654 -5.860 -11.768 1.00 92.19 83 ARG A N 1
ATOM 618 C CA . ARG A 1 83 ? -1.245 -5.910 -12.188 1.00 92.19 83 ARG A CA 1
ATOM 619 C C . ARG A 1 83 ? -0.404 -6.688 -11.183 1.00 92.19 83 ARG A C 1
ATOM 621 O O . ARG A 1 83 ? -0.705 -6.707 -9.987 1.00 92.19 83 ARG A O 1
ATOM 628 N N . LYS A 1 84 ? 0.715 -7.233 -11.657 1.00 92.69 84 LYS A N 1
ATOM 629 C CA . LYS A 1 84 ? 1.691 -7.918 -10.806 1.00 92.69 84 LYS A CA 1
ATOM 630 C C . LYS A 1 84 ? 2.199 -7.019 -9.669 1.00 92.69 84 LYS A C 1
ATOM 632 O O . LYS A 1 84 ? 2.740 -5.934 -9.913 1.00 92.69 84 LYS A O 1
ATOM 637 N N . VAL A 1 85 ? 2.078 -7.521 -8.440 1.00 95.50 85 VAL A N 1
ATOM 638 C CA . VAL A 1 85 ? 2.737 -6.975 -7.246 1.00 95.50 85 VAL A CA 1
ATOM 639 C C . VAL A 1 85 ? 4.216 -7.346 -7.312 1.00 95.50 85 VAL A C 1
ATOM 641 O O . VAL A 1 85 ? 4.567 -8.516 -7.464 1.00 95.50 85 VAL A O 1
ATOM 644 N N . LEU A 1 86 ? 5.088 -6.345 -7.240 1.00 93.19 86 LEU A N 1
ATOM 645 C CA . LEU A 1 86 ? 6.538 -6.535 -7.205 1.00 93.19 86 LEU A CA 1
ATOM 646 C C . LEU A 1 86 ? 7.043 -6.582 -5.765 1.00 93.19 86 LEU A C 1
ATOM 648 O O . LEU A 1 86 ? 7.863 -7.430 -5.428 1.00 93.19 86 LEU A O 1
ATOM 652 N N . VAL A 1 87 ? 6.551 -5.664 -4.931 1.00 94.44 87 VAL A N 1
ATOM 653 C CA . VAL A 1 87 ? 6.909 -5.540 -3.515 1.00 94.44 87 VAL A CA 1
ATOM 654 C C . VAL A 1 87 ? 5.692 -5.032 -2.748 1.00 94.44 87 VAL A C 1
ATOM 656 O O . VAL A 1 87 ? 4.960 -4.180 -3.248 1.00 94.44 87 VAL A O 1
ATOM 659 N N . SER A 1 88 ? 5.512 -5.524 -1.526 1.00 96.38 88 SER A N 1
ATOM 660 C CA . SER A 1 88 ? 4.535 -5.018 -0.567 1.00 96.38 88 SER A CA 1
ATOM 661 C C . SER A 1 88 ? 5.218 -4.851 0.784 1.00 96.38 88 SER A C 1
ATOM 663 O O . SER A 1 88 ? 5.837 -5.784 1.296 1.00 96.38 88 SER A O 1
ATOM 665 N N . LEU A 1 89 ? 5.161 -3.640 1.331 1.00 96.00 89 LEU A N 1
ATOM 666 C CA . LEU A 1 89 ? 5.742 -3.289 2.619 1.00 96.00 89 LEU A CA 1
ATOM 667 C C . LEU A 1 89 ? 4.628 -2.891 3.581 1.00 96.00 89 LEU A C 1
ATOM 669 O O . LEU A 1 89 ? 3.851 -1.975 3.308 1.00 96.00 89 LEU A O 1
ATOM 673 N N . MET A 1 90 ? 4.591 -3.549 4.736 1.00 96.25 90 MET A N 1
ATOM 674 C CA . MET A 1 90 ? 3.827 -3.094 5.895 1.00 96.25 90 MET A CA 1
ATOM 675 C C . MET A 1 90 ? 4.633 -1.985 6.567 1.00 96.25 90 MET A C 1
ATOM 677 O O . MET A 1 90 ? 5.701 -2.245 7.115 1.00 96.25 90 MET A O 1
ATOM 681 N N . VAL A 1 91 ? 4.165 -0.742 6.472 1.00 93.81 91 VAL A N 1
ATOM 682 C CA . VAL A 1 91 ? 4.953 0.426 6.888 1.00 93.81 91 VAL A CA 1
ATOM 683 C C . VAL A 1 91 ? 4.771 0.690 8.377 1.00 93.81 91 VAL A C 1
ATOM 685 O O . VAL A 1 91 ? 5.740 0.715 9.131 1.00 93.81 91 VAL A O 1
ATOM 688 N N . SER A 1 92 ? 3.534 0.940 8.803 1.00 94.44 92 SER A N 1
ATOM 689 C CA . SER A 1 92 ? 3.210 1.282 10.189 1.00 94.44 92 SER A CA 1
ATOM 690 C C . SER A 1 92 ? 1.700 1.333 10.412 1.00 94.44 92 SER A C 1
ATOM 692 O O . SER A 1 92 ? 0.899 1.194 9.486 1.00 94.44 92 SER A O 1
ATOM 694 N N . VAL A 1 93 ? 1.314 1.595 11.658 1.00 94.38 93 VAL A N 1
ATOM 695 C CA . VAL A 1 93 ? -0.014 2.091 12.011 1.00 94.38 93 VAL A CA 1
ATOM 696 C C . VAL A 1 93 ? 0.114 3.532 12.480 1.00 94.38 93 VAL A C 1
ATOM 698 O O . VAL A 1 93 ? 0.991 3.861 13.276 1.00 94.38 93 VAL A O 1
ATOM 701 N N . SER A 1 94 ? -0.779 4.402 12.014 1.00 93.94 94 SER A N 1
ATOM 702 C CA . SER A 1 94 ? -0.893 5.773 12.521 1.00 93.94 94 SER A CA 1
ATOM 703 C C . SER A 1 94 ? -2.344 6.235 12.525 1.00 93.94 94 SER A C 1
ATOM 705 O O . SER A 1 94 ? -3.079 6.007 11.567 1.00 93.94 94 SER A O 1
ATOM 707 N N . ALA A 1 95 ? -2.762 6.876 13.622 1.00 92.44 95 ALA A N 1
ATOM 708 C CA . ALA A 1 95 ? -4.135 7.348 13.829 1.00 92.44 95 ALA A CA 1
ATOM 709 C C . ALA A 1 95 ? -5.211 6.267 13.563 1.00 92.44 95 ALA A C 1
ATOM 711 O O . ALA A 1 95 ? -6.231 6.541 12.935 1.00 92.44 95 ALA A O 1
ATOM 712 N N . GLY A 1 96 ? -4.953 5.023 13.992 1.00 92.75 96 GLY A N 1
ATOM 713 C CA . GLY A 1 96 ? -5.864 3.887 13.796 1.00 92.75 96 GLY A CA 1
ATOM 714 C C . GLY A 1 96 ? -5.980 3.397 12.348 1.00 92.75 96 GLY A C 1
ATOM 715 O O . GLY A 1 96 ? -6.878 2.615 12.048 1.00 92.75 96 GLY A O 1
ATOM 716 N N . ALA A 1 97 ? -5.102 3.853 11.450 1.00 96.31 97 ALA A N 1
ATOM 717 C CA . ALA A 1 97 ? -5.047 3.426 10.059 1.00 96.31 97 ALA A CA 1
ATOM 718 C C . ALA A 1 97 ? -3.786 2.598 9.787 1.00 96.31 97 ALA A C 1
ATOM 720 O O . ALA A 1 97 ? -2.684 2.986 10.189 1.00 96.31 97 ALA A O 1
ATOM 721 N N . GLY A 1 98 ? -3.946 1.503 9.046 1.00 97.25 98 GLY A N 1
ATOM 722 C CA . GLY A 1 98 ? -2.830 0.715 8.532 1.00 97.25 98 GLY A CA 1
ATOM 723 C C . GLY A 1 98 ? -2.182 1.405 7.334 1.00 97.25 98 GLY A C 1
ATOM 724 O O . GLY A 1 98 ? -2.874 1.989 6.496 1.00 97.25 98 GLY A O 1
ATOM 725 N N . LYS A 1 99 ? -0.853 1.376 7.250 1.00 97.56 99 LYS A N 1
ATOM 726 C CA . LYS A 1 99 ? -0.087 1.997 6.165 1.00 97.56 99 LYS A CA 1
ATOM 727 C C . LYS A 1 99 ? 0.708 0.935 5.426 1.00 97.56 99 LYS A C 1
ATOM 729 O O . LYS A 1 99 ? 1.490 0.210 6.039 1.00 97.56 99 LYS A O 1
ATOM 734 N N . TYR A 1 100 ? 0.541 0.901 4.110 1.00 97.81 100 TYR A N 1
ATOM 735 C CA . TYR A 1 100 ? 1.293 0.018 3.227 1.00 97.81 100 TYR A CA 1
ATOM 736 C C . TYR A 1 100 ? 1.940 0.819 2.110 1.00 97.81 100 TYR A C 1
ATOM 738 O O . TYR A 1 100 ? 1.429 1.859 1.688 1.00 97.81 100 TYR A O 1
ATOM 746 N N . GLU A 1 101 ? 3.044 0.296 1.606 1.00 97.31 101 GLU A N 1
ATOM 747 C CA . GLU A 1 101 ? 3.657 0.754 0.374 1.00 97.31 101 GLU A CA 1
ATOM 748 C C . GLU A 1 101 ? 3.751 -0.432 -0.576 1.00 97.31 101 GLU A C 1
ATOM 750 O O . GLU A 1 101 ? 4.368 -1.449 -0.263 1.00 97.31 101 GLU A O 1
ATOM 755 N N . VAL A 1 102 ? 3.098 -0.314 -1.726 1.00 97.31 102 VAL A N 1
ATOM 756 C CA . VAL A 1 102 ? 3.010 -1.393 -2.705 1.00 97.31 102 VAL A CA 1
ATOM 757 C C . VAL A 1 102 ? 3.618 -0.921 -4.011 1.00 97.31 102 VAL A C 1
ATOM 759 O O . VAL A 1 102 ? 3.253 0.126 -4.544 1.00 97.31 102 VAL A O 1
ATOM 762 N N . LEU A 1 103 ? 4.538 -1.707 -4.547 1.00 96.00 103 LEU A N 1
ATOM 763 C CA . LEU A 1 103 ? 5.128 -1.487 -5.854 1.00 96.00 103 LEU A CA 1
ATOM 764 C C . LEU A 1 103 ? 4.472 -2.422 -6.868 1.00 96.00 103 LEU A C 1
ATOM 766 O O . LEU A 1 103 ? 4.535 -3.644 -6.740 1.00 96.00 103 LEU A O 1
ATOM 770 N N . CYS A 1 104 ? 3.886 -1.840 -7.905 1.00 95.44 104 CYS A N 1
ATOM 771 C CA . CYS A 1 104 ? 3.200 -2.543 -8.980 1.00 95.44 104 CYS A CA 1
ATOM 772 C C . CYS A 1 104 ? 3.991 -2.438 -10.287 1.00 95.44 104 CYS A C 1
ATOM 774 O O . CYS A 1 104 ? 4.568 -1.388 -10.587 1.00 95.44 104 CYS A O 1
ATOM 776 N N . ALA A 1 105 ? 3.960 -3.485 -11.110 1.00 92.94 105 ALA A N 1
ATOM 777 C CA . ALA A 1 105 ? 4.487 -3.422 -12.473 1.00 92.94 105 ALA A CA 1
ATOM 778 C C . ALA A 1 105 ? 3.716 -2.392 -13.332 1.00 92.94 105 ALA A C 1
ATOM 780 O O . ALA A 1 105 ? 2.523 -2.152 -13.117 1.00 92.94 105 ALA A O 1
ATOM 781 N N . ALA A 1 106 ? 4.379 -1.777 -14.320 1.00 84.06 106 ALA A N 1
ATOM 782 C CA . ALA A 1 106 ? 3.727 -0.852 -15.257 1.00 84.06 106 ALA A CA 1
ATOM 783 C C . ALA A 1 106 ? 2.917 -1.549 -16.373 1.00 84.06 106 ALA A C 1
ATOM 785 O O . ALA A 1 106 ? 2.120 -0.884 -17.029 1.00 84.06 106 ALA A O 1
ATOM 786 N N . GLY A 1 107 ? 3.057 -2.868 -16.569 1.00 70.25 107 GLY A N 1
ATOM 787 C CA . GLY A 1 107 ? 2.286 -3.639 -17.552 1.00 70.25 107 GLY A CA 1
ATOM 788 C C . GLY A 1 107 ? 2.246 -5.143 -17.246 1.00 70.25 107 GLY A C 1
ATOM 789 O O . GLY A 1 107 ? 3.242 -5.696 -16.785 1.00 70.25 107 GLY A O 1
ATOM 790 N N . GLY A 1 108 ? 1.094 -5.774 -17.517 1.00 52.97 108 GLY A N 1
ATOM 791 C CA . GLY A 1 108 ? 0.855 -7.225 -17.435 1.00 52.97 108 GLY A CA 1
ATOM 792 C C . GLY A 1 108 ? 0.161 -7.721 -16.153 1.00 52.97 108 GLY A C 1
ATOM 793 O O . GLY A 1 108 ? 0.582 -7.375 -15.044 1.00 52.97 108 GLY A O 1
ATOM 794 N N . ASN A 1 109 ? -0.892 -8.533 -16.344 1.00 42.59 109 ASN A N 1
ATOM 795 C CA . ASN A 1 109 ? -1.393 -9.517 -15.369 1.00 42.59 109 ASN A CA 1
ATOM 796 C C . ASN A 1 109 ? -0.402 -10.682 -15.264 1.00 42.59 109 ASN A C 1
ATOM 798 O O . ASN A 1 109 ? 0.149 -11.053 -16.326 1.00 42.59 109 ASN A O 1
#

pLDDT: mean 85.13, std 17.54, range [40.06, 97.81]

Organism: NCBI:txid540747